Protein AF-A0A3B8WB51-F1 (afdb_monomer_lite)

Structure (mmCIF, N/CA/C/O backbone):
data_AF-A0A3B8WB51-F1
#
_entry.id   AF-A0A3B8WB51-F1
#
loop_
_atom_site.group_PDB
_atom_site.id
_atom_site.type_symbol
_atom_site.label_atom_id
_atom_site.label_alt_id
_atom_site.label_comp_id
_atom_site.label_asym_id
_atom_site.label_entity_id
_atom_site.label_seq_id
_atom_site.pdbx_PDB_ins_code
_atom_site.Cartn_x
_atom_site.Cartn_y
_atom_site.Cartn_z
_atom_site.occupancy
_atom_site.B_iso_or_equiv
_atom_site.auth_seq_id
_atom_site.auth_comp_id
_atom_site.auth_asym_id
_atom_site.auth_atom_id
_atom_site.pdbx_PDB_model_num
ATOM 1 N N . MET A 1 1 ? 10.014 -2.795 -25.476 1.00 82.69 1 MET A N 1
ATOM 2 C CA . MET A 1 1 ? 8.739 -2.464 -24.799 1.00 82.69 1 MET A CA 1
ATOM 3 C C . MET A 1 1 ? 8.692 -3.286 -23.533 1.00 82.69 1 MET A C 1
ATOM 5 O O . MET A 1 1 ? 8.886 -4.492 -23.621 1.00 82.69 1 MET A O 1
ATOM 9 N N . LYS A 1 2 ? 8.395 -2.667 -22.392 1.00 85.06 2 LYS A N 1
ATOM 10 C CA . LYS A 1 2 ? 8.352 -3.346 -21.096 1.00 85.06 2 LYS A CA 1
ATOM 11 C C . LYS A 1 2 ? 6.920 -3.618 -20.668 1.00 85.06 2 LYS A C 1
ATOM 13 O O . LYS A 1 2 ? 6.048 -2.764 -20.809 1.00 85.06 2 LYS A O 1
ATOM 18 N N . THR A 1 3 ? 6.683 -4.811 -20.140 1.00 89.00 3 THR A N 1
ATOM 19 C CA . THR A 1 3 ? 5.386 -5.267 -19.645 1.00 89.00 3 THR A CA 1
ATOM 20 C C . THR A 1 3 ? 5.470 -5.494 -18.147 1.00 89.00 3 THR A C 1
ATOM 22 O O . THR A 1 3 ? 6.305 -6.249 -17.651 1.00 89.00 3 THR A O 1
ATOM 25 N N . ILE A 1 4 ? 4.574 -4.849 -17.416 1.00 88.94 4 ILE A N 1
ATOM 26 C CA . ILE A 1 4 ? 4.595 -4.823 -15.964 1.00 88.94 4 ILE A CA 1
ATOM 27 C C . ILE A 1 4 ? 3.251 -5.319 -15.447 1.00 88.94 4 ILE A C 1
ATOM 29 O O . ILE A 1 4 ? 2.212 -4.738 -15.748 1.00 88.94 4 ILE A O 1
ATOM 33 N N . LYS A 1 5 ? 3.256 -6.395 -14.662 1.00 89.44 5 LYS A N 1
ATOM 34 C CA . LYS A 1 5 ? 2.050 -6.936 -14.026 1.00 89.44 5 LYS A CA 1
ATOM 35 C C . LYS A 1 5 ? 1.949 -6.415 -12.598 1.00 89.44 5 LYS A C 1
ATOM 37 O O . LYS A 1 5 ? 2.827 -6.696 -11.791 1.00 89.44 5 LYS A O 1
ATOM 42 N N . ALA A 1 6 ? 0.869 -5.721 -12.266 1.00 86.50 6 ALA A N 1
ATOM 43 C CA . ALA A 1 6 ? 0.611 -5.212 -10.923 1.00 86.50 6 ALA A CA 1
ATOM 44 C C . ALA A 1 6 ? -0.766 -5.704 -10.454 1.00 86.50 6 ALA A C 1
ATOM 46 O O . ALA A 1 6 ? -1.818 -5.214 -10.862 1.00 86.50 6 ALA A O 1
ATOM 47 N N . GLY A 1 7 ? -0.768 -6.763 -9.641 1.00 81.56 7 GLY A N 1
ATOM 48 C CA . GLY A 1 7 ? -1.996 -7.463 -9.264 1.00 81.56 7 GLY A CA 1
ATOM 49 C C . GLY A 1 7 ? -2.702 -8.083 -10.477 1.00 81.56 7 GLY A C 1
ATOM 50 O O . GLY A 1 7 ? -2.168 -8.993 -11.118 1.00 81.56 7 GLY A O 1
ATOM 51 N N . ARG A 1 8 ? -3.919 -7.607 -10.771 1.00 81.44 8 ARG A N 1
ATOM 52 C CA . ARG A 1 8 ? -4.722 -8.025 -11.939 1.00 81.44 8 ARG A CA 1
ATOM 53 C C . ARG A 1 8 ? -4.478 -7.157 -13.178 1.00 81.44 8 ARG A C 1
ATOM 55 O O . ARG A 1 8 ? -4.942 -7.511 -14.256 1.00 81.44 8 ARG A O 1
ATOM 62 N N . GLU A 1 9 ? -3.763 -6.049 -13.026 1.00 81.94 9 GLU A N 1
ATOM 63 C CA . GLU A 1 9 ? -3.537 -5.071 -14.085 1.00 81.94 9 GLU A CA 1
ATOM 64 C C . GLU A 1 9 ? -2.218 -5.352 -14.814 1.00 81.94 9 GLU A C 1
ATOM 66 O O . GLU A 1 9 ? -1.246 -5.843 -14.229 1.00 81.94 9 GLU A O 1
ATOM 71 N N . ILE A 1 10 ? -2.192 -5.045 -16.112 1.00 85.88 10 ILE A N 1
ATOM 72 C CA . ILE A 1 10 ? -1.005 -5.152 -16.960 1.00 85.88 10 ILE A CA 1
ATOM 73 C C . ILE A 1 10 ? -0.746 -3.782 -17.572 1.00 85.88 10 ILE A C 1
ATOM 75 O O . ILE A 1 10 ? -1.580 -3.245 -18.299 1.00 85.88 10 ILE A O 1
ATOM 79 N N . PHE A 1 11 ? 0.437 -3.252 -17.305 1.00 84.12 11 PHE A N 1
ATOM 80 C CA . PHE A 1 11 ? 0.919 -1.979 -17.807 1.00 84.12 11 PHE A CA 1
ATOM 81 C C . PHE A 1 11 ? 1.978 -2.220 -18.876 1.00 84.12 11 PHE A C 1
ATOM 83 O O . PHE A 1 11 ? 2.777 -3.156 -18.781 1.00 84.12 11 PHE A O 1
ATOM 90 N N . ARG A 1 12 ? 1.990 -1.370 -19.901 1.00 85.12 12 ARG A N 1
ATOM 91 C CA . ARG A 1 12 ? 3.006 -1.385 -20.955 1.00 85.12 12 ARG A CA 1
ATOM 92 C C . ARG A 1 12 ? 3.722 -0.046 -20.951 1.00 85.12 12 ARG A C 1
ATOM 94 O O . ARG A 1 12 ? 3.069 0.982 -21.080 1.00 85.12 12 ARG A O 1
ATOM 101 N N . ILE A 1 13 ? 5.038 -0.088 -20.791 1.00 82.25 13 ILE A N 1
ATOM 102 C CA . ILE A 1 13 ? 5.916 1.082 -20.780 1.00 82.25 13 ILE A CA 1
ATOM 103 C C . ILE A 1 13 ? 6.800 1.020 -22.025 1.00 82.25 13 ILE A C 1
ATOM 105 O O . ILE A 1 13 ? 7.327 -0.040 -22.390 1.00 82.25 13 ILE A O 1
ATOM 109 N N . SER A 1 14 ? 6.934 2.151 -22.710 1.00 77.00 14 SER A N 1
ATOM 110 C CA . SER A 1 14 ? 7.769 2.246 -23.908 1.00 77.00 14 SER A CA 1
ATOM 111 C C . SER A 1 14 ? 9.252 2.154 -23.537 1.00 77.00 14 SER A C 1
ATOM 113 O O . SER A 1 14 ? 9.700 2.813 -22.604 1.00 77.00 14 SER A O 1
ATOM 115 N N . ASP A 1 15 ? 10.034 1.383 -24.302 1.00 68.00 15 ASP A N 1
ATOM 116 C CA . ASP A 1 15 ? 11.509 1.342 -24.189 1.00 68.00 15 ASP A CA 1
ATOM 117 C C . ASP A 1 15 ? 12.136 2.539 -24.912 1.00 68.00 15 ASP A C 1
ATOM 119 O O . ASP A 1 15 ? 12.984 2.404 -25.793 1.00 68.00 15 ASP A O 1
ATOM 123 N N . SER A 1 16 ? 11.660 3.741 -24.599 1.00 65.81 16 SER A N 1
ATOM 124 C CA . SER A 1 16 ? 12.318 4.944 -25.094 1.00 65.81 16 SER A CA 1
ATOM 125 C C . SER A 1 16 ? 13.758 4.978 -24.559 1.00 65.81 16 SER A C 1
ATOM 127 O O . SER A 1 16 ? 13.970 4.595 -23.405 1.00 65.81 16 SER A O 1
ATOM 129 N N . PRO A 1 17 ? 14.748 5.465 -25.334 1.00 57.59 17 PRO A N 1
ATOM 130 C CA . PRO A 1 17 ? 16.112 5.685 -24.837 1.00 57.59 17 PRO A CA 1
ATOM 131 C C . PRO A 1 17 ? 16.145 6.564 -23.575 1.00 57.59 17 PRO A C 1
ATOM 133 O O . PRO A 1 17 ? 17.054 6.442 -22.759 1.00 57.59 17 PRO A O 1
ATOM 136 N N . ASN A 1 18 ? 15.102 7.374 -23.372 1.00 59.59 18 ASN A N 1
ATOM 137 C CA . ASN A 1 18 ? 14.786 8.004 -22.099 1.00 59.59 18 ASN A CA 1
ATOM 138 C C . ASN A 1 18 ? 13.734 7.154 -21.382 1.00 59.59 18 ASN A C 1
ATOM 140 O O . ASN A 1 18 ? 12.539 7.438 -21.485 1.00 59.59 18 ASN A O 1
ATOM 144 N N . PHE A 1 19 ? 14.165 6.093 -20.694 1.00 65.00 19 PHE A N 1
ATOM 145 C CA . PHE A 1 19 ? 13.298 5.323 -19.803 1.00 65.00 19 PHE A CA 1
ATOM 146 C C . PHE A 1 19 ? 12.549 6.306 -18.896 1.00 65.00 19 PHE A C 1
ATOM 148 O O . PHE A 1 19 ? 13.167 7.018 -18.103 1.00 65.00 19 PHE A O 1
ATOM 155 N N . ALA A 1 20 ? 11.230 6.402 -19.061 1.00 71.75 20 ALA A N 1
ATOM 156 C CA . ALA A 1 20 ? 10.434 7.409 -18.381 1.00 71.75 20 ALA A CA 1
ATOM 157 C C . ALA A 1 20 ? 10.251 6.993 -16.918 1.00 71.75 20 ALA A C 1
ATOM 159 O O . ALA A 1 20 ? 9.249 6.389 -16.547 1.00 71.75 20 ALA A O 1
ATOM 160 N N . GLU A 1 21 ? 11.234 7.304 -16.069 1.00 78.06 21 GLU A N 1
ATOM 161 C CA . GLU A 1 21 ? 11.179 7.031 -14.627 1.00 78.06 21 GLU A CA 1
ATOM 162 C C . GLU A 1 21 ? 9.868 7.533 -14.008 1.00 78.06 21 GLU A C 1
ATOM 164 O O . GLU A 1 21 ? 9.272 6.855 -13.176 1.00 78.06 21 GLU A O 1
ATOM 169 N N . ASN A 1 22 ? 9.364 8.668 -14.496 1.00 81.56 22 ASN A N 1
ATOM 170 C CA . ASN A 1 22 ? 8.075 9.228 -14.104 1.00 81.56 22 ASN A CA 1
ATOM 171 C C . ASN A 1 22 ? 6.902 8.266 -14.361 1.00 81.56 22 ASN A C 1
ATOM 173 O O . ASN A 1 22 ? 6.037 8.135 -13.500 1.00 81.56 22 ASN A O 1
ATOM 177 N N . GLU A 1 23 ? 6.873 7.548 -15.490 1.00 84.19 23 GLU A N 1
ATOM 178 C CA . GLU A 1 23 ? 5.826 6.550 -15.772 1.00 84.19 23 GLU A CA 1
ATOM 179 C C . GLU A 1 23 ? 5.886 5.385 -14.779 1.00 84.19 23 GLU A C 1
ATOM 181 O O . GLU A 1 23 ? 4.853 4.906 -14.309 1.00 84.19 23 GLU A O 1
ATOM 186 N N . VAL A 1 24 ? 7.095 4.969 -14.392 1.00 86.94 24 VAL A N 1
ATOM 187 C CA . VAL A 1 24 ? 7.288 3.923 -13.381 1.00 86.94 24 VAL A CA 1
ATOM 188 C C . VAL A 1 24 ? 6.828 4.394 -12.007 1.00 86.94 24 VAL A C 1
ATOM 190 O O . VAL A 1 24 ? 6.117 3.659 -11.323 1.00 86.94 24 VAL A O 1
ATOM 193 N N . PHE A 1 25 ? 7.175 5.615 -11.599 1.00 88.19 25 PHE A N 1
ATOM 194 C CA . PHE A 1 25 ? 6.712 6.168 -10.327 1.00 88.19 25 PHE A CA 1
ATOM 195 C C . PHE A 1 25 ? 5.188 6.334 -10.296 1.00 88.19 25 PHE A C 1
ATOM 197 O O . PHE A 1 25 ? 4.565 5.982 -9.294 1.00 88.19 25 PHE A O 1
ATOM 204 N N . HIS A 1 26 ? 4.569 6.765 -11.400 1.00 87.88 26 HIS A N 1
ATOM 205 C CA . HIS A 1 26 ? 3.111 6.810 -11.525 1.00 87.88 26 HIS A CA 1
ATOM 206 C C . HIS A 1 26 ? 2.471 5.422 -11.429 1.00 87.88 26 HIS A C 1
ATOM 208 O O . HIS A 1 26 ? 1.440 5.269 -10.770 1.00 87.88 26 HIS A O 1
ATOM 214 N N . LEU A 1 27 ? 3.083 4.398 -12.029 1.00 89.38 27 LEU A N 1
ATOM 215 C CA . LEU A 1 27 ? 2.624 3.014 -11.918 1.00 89.38 27 LEU A CA 1
ATOM 216 C C . LEU A 1 27 ? 2.716 2.514 -10.472 1.00 89.38 27 LEU A C 1
ATOM 218 O O . LEU A 1 27 ? 1.740 1.982 -9.945 1.00 89.38 27 LEU A O 1
ATOM 222 N N . ILE A 1 28 ? 3.857 2.719 -9.809 1.00 91.19 28 ILE A N 1
ATOM 223 C CA . ILE A 1 28 ? 4.071 2.337 -8.404 1.00 91.19 28 ILE A CA 1
ATOM 224 C C . ILE A 1 28 ? 3.046 3.041 -7.504 1.00 91.19 28 ILE A C 1
ATOM 226 O O . ILE A 1 28 ? 2.415 2.395 -6.666 1.00 91.19 28 ILE A O 1
ATOM 230 N N . GLN A 1 29 ? 2.826 4.343 -7.704 1.00 91.94 29 GLN A N 1
ATOM 231 C CA . GLN A 1 29 ? 1.825 5.110 -6.962 1.00 91.94 29 GLN A CA 1
ATOM 232 C C . GLN A 1 29 ? 0.409 4.568 -7.197 1.00 91.94 29 GLN A C 1
ATOM 234 O O . GLN A 1 29 ? -0.341 4.365 -6.241 1.00 91.94 29 GLN A O 1
ATOM 239 N N . SER A 1 30 ? 0.053 4.282 -8.451 1.00 91.06 30 SER A N 1
ATOM 240 C CA . SER A 1 30 ? -1.260 3.736 -8.817 1.00 91.06 30 SER A CA 1
ATOM 241 C C . SER A 1 30 ? -1.493 2.365 -8.186 1.00 91.06 30 SER A C 1
ATOM 243 O O . SER A 1 30 ? -2.565 2.105 -7.635 1.00 91.06 30 SER A O 1
ATOM 245 N N . PHE A 1 31 ? -0.469 1.511 -8.182 1.00 91.81 31 PHE A N 1
ATOM 246 C CA . PHE A 1 31 ? -0.535 0.207 -7.536 1.00 91.81 31 PHE A CA 1
ATOM 247 C C . PHE A 1 31 ? -0.677 0.329 -6.014 1.00 91.81 31 PHE A C 1
ATOM 249 O O . PHE A 1 31 ? -1.543 -0.327 -5.433 1.00 91.81 31 PHE A O 1
ATOM 256 N N . ARG A 1 32 ? 0.078 1.233 -5.366 1.00 93.75 32 ARG A N 1
ATOM 257 C CA . ARG A 1 32 ? -0.087 1.548 -3.934 1.00 93.75 32 ARG A CA 1
ATOM 258 C C . ARG A 1 32 ? -1.518 1.980 -3.622 1.00 93.75 32 ARG A C 1
ATOM 260 O O . ARG A 1 32 ? -2.128 1.455 -2.692 1.00 93.75 32 ARG A O 1
ATOM 267 N N . ALA A 1 33 ? -2.069 2.898 -4.413 1.00 93.88 33 ALA A N 1
ATOM 268 C CA . ALA A 1 33 ? -3.436 3.375 -4.239 1.00 93.88 33 ALA A CA 1
ATOM 269 C C . ALA A 1 33 ? -4.471 2.255 -4.434 1.00 93.88 33 ALA A C 1
ATOM 271 O O . ALA A 1 33 ? -5.451 2.175 -3.693 1.00 93.88 33 ALA A O 1
ATOM 272 N N . SER A 1 34 ? -4.252 1.363 -5.403 1.00 93.50 34 SER A N 1
ATOM 273 C CA . SER A 1 34 ? -5.101 0.192 -5.633 1.00 93.50 34 SER A CA 1
ATOM 274 C C . SER A 1 34 ? -5.104 -0.765 -4.435 1.00 93.50 34 SER A C 1
ATOM 276 O O . SER A 1 34 ? -6.175 -1.169 -3.971 1.00 93.50 34 SER A O 1
ATOM 278 N N . LEU A 1 35 ? -3.929 -1.058 -3.867 1.00 93.31 35 LEU A N 1
ATOM 279 C CA . LEU A 1 35 ? -3.799 -1.903 -2.676 1.00 93.31 35 LEU A CA 1
ATOM 280 C C . LEU A 1 35 ? -4.485 -1.288 -1.455 1.00 93.31 35 LEU A C 1
ATOM 282 O O . LEU A 1 35 ? -5.238 -1.979 -0.775 1.00 93.31 35 LEU A O 1
ATOM 286 N N . VAL A 1 36 ? -4.281 0.009 -1.208 1.00 95.31 36 VAL A N 1
ATOM 287 C C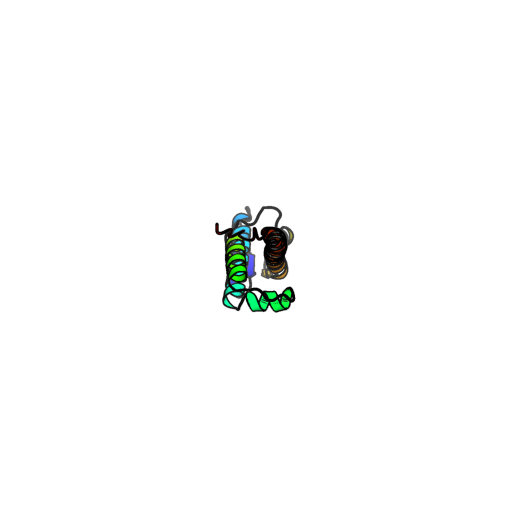A . VAL A 1 36 ? -4.936 0.715 -0.098 1.00 95.31 36 VAL A CA 1
ATOM 288 C C . VAL A 1 36 ? -6.458 0.676 -0.237 1.00 95.31 36 VAL A C 1
ATOM 290 O O . VAL A 1 36 ? -7.148 0.323 0.716 1.00 95.31 36 VAL A O 1
ATOM 293 N N . ARG A 1 37 ? -6.998 0.991 -1.421 1.00 94.44 37 ARG A N 1
ATOM 294 C CA . ARG A 1 37 ? -8.451 0.945 -1.658 1.00 94.44 37 ARG A CA 1
ATOM 295 C C . ARG A 1 37 ? -9.015 -0.457 -1.460 1.00 94.44 37 ARG A C 1
ATOM 297 O O . ARG A 1 37 ? -10.055 -0.605 -0.827 1.00 94.44 37 ARG A O 1
ATOM 304 N N . SER A 1 38 ? -8.314 -1.469 -1.967 1.00 93.62 38 SER A N 1
ATOM 305 C CA . SER A 1 38 ? -8.711 -2.871 -1.806 1.00 93.62 38 SER A CA 1
ATOM 306 C C . SER A 1 38 ? -8.719 -3.284 -0.336 1.00 93.62 38 SER A C 1
ATOM 308 O O . SER A 1 38 ? -9.641 -3.962 0.100 1.00 93.62 38 SER A O 1
ATOM 310 N N . LEU A 1 39 ? -7.723 -2.842 0.434 1.00 94.88 39 LEU A N 1
ATOM 311 C CA . LEU A 1 39 ? -7.620 -3.125 1.860 1.00 94.88 39 LEU A CA 1
ATOM 312 C C . LEU A 1 39 ? -8.773 -2.507 2.658 1.00 94.88 39 LEU A C 1
ATOM 314 O O . LEU A 1 39 ? -9.387 -3.190 3.470 1.00 94.88 39 LEU A O 1
ATOM 318 N N . ILE A 1 40 ? -9.079 -1.233 2.405 1.00 95.19 40 ILE A N 1
ATOM 319 C CA . ILE A 1 40 ? -10.178 -0.530 3.078 1.00 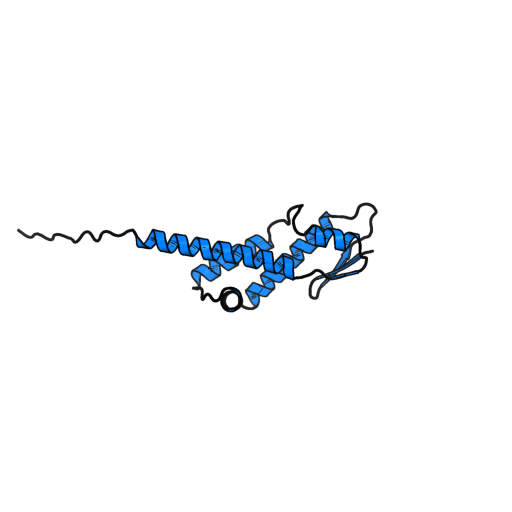95.19 40 ILE A CA 1
ATOM 320 C C . ILE A 1 40 ? -11.518 -1.186 2.725 1.00 95.19 40 ILE A C 1
ATOM 322 O O . ILE A 1 40 ? -12.295 -1.507 3.619 1.00 95.19 40 ILE A O 1
ATOM 326 N N . ALA A 1 41 ? -11.763 -1.462 1.440 1.00 94.69 41 ALA A N 1
ATOM 327 C CA . ALA A 1 41 ? -13.004 -2.088 0.985 1.00 94.69 41 ALA A CA 1
ATOM 328 C C . ALA A 1 41 ? -13.197 -3.521 1.515 1.00 94.69 41 ALA A C 1
ATOM 330 O O . ALA A 1 41 ? -14.331 -3.951 1.705 1.00 94.69 41 ALA A O 1
ATOM 331 N N . ALA A 1 42 ? -12.107 -4.259 1.747 1.00 94.06 42 ALA A N 1
ATOM 332 C CA . ALA A 1 42 ? -12.146 -5.619 2.283 1.00 94.06 42 ALA A CA 1
ATOM 333 C C . ALA A 1 42 ? -12.321 -5.684 3.813 1.00 94.06 42 ALA A C 1
ATOM 335 O O . ALA A 1 42 ? -12.539 -6.774 4.337 1.00 94.06 42 ALA A O 1
ATOM 336 N N . GLY A 1 43 ? -12.226 -4.553 4.519 1.00 94.00 43 GLY A N 1
ATOM 337 C CA . GLY A 1 43 ? -12.276 -4.485 5.981 1.00 94.00 43 GLY A CA 1
ATOM 338 C C . GLY A 1 43 ? -10.897 -4.238 6.591 1.00 94.00 43 GLY A C 1
ATOM 339 O O . GLY A 1 43 ? -10.146 -5.169 6.903 1.00 94.00 43 GLY A O 1
ATOM 340 N N . LEU A 1 44 ? -10.561 -2.959 6.785 1.00 95.31 44 LEU A N 1
ATOM 341 C CA . LEU A 1 44 ? -9.301 -2.549 7.413 1.00 95.31 44 LEU A CA 1
ATOM 342 C C . LEU A 1 44 ? -9.222 -2.972 8.891 1.00 95.31 44 LEU A C 1
ATOM 344 O O . LEU A 1 44 ? -8.144 -3.294 9.387 1.00 95.31 44 LEU A O 1
ATOM 348 N N . ASP A 1 45 ? -10.351 -3.000 9.588 1.00 94.44 45 ASP A N 1
ATOM 349 C CA . ASP A 1 45 ? -10.472 -3.463 10.970 1.00 94.44 45 ASP A CA 1
ATOM 350 C C . ASP A 1 45 ? -10.014 -4.917 11.139 1.00 94.44 45 ASP A C 1
ATOM 352 O O . ASP A 1 45 ? -9.180 -5.210 11.998 1.00 94.44 45 ASP A O 1
ATOM 356 N N . THR A 1 46 ? -10.480 -5.803 10.258 1.00 95.38 46 THR A N 1
ATOM 357 C CA . THR A 1 46 ? -10.120 -7.223 10.246 1.00 95.38 46 THR A CA 1
ATOM 358 C C . THR A 1 46 ? -8.639 -7.396 9.930 1.00 95.38 46 THR A C 1
ATOM 360 O O . THR A 1 46 ? -7.942 -8.173 10.585 1.00 95.38 46 THR A O 1
ATOM 363 N N . TYR A 1 47 ? -8.123 -6.634 8.960 1.00 95.50 47 TYR A N 1
ATOM 364 C CA . TYR A 1 47 ? -6.692 -6.631 8.672 1.00 95.50 47 TYR A CA 1
ATOM 365 C C . TYR A 1 47 ? -5.869 -6.236 9.900 1.00 95.50 47 TYR A C 1
ATOM 367 O O . TYR A 1 47 ? -4.872 -6.888 10.209 1.00 95.50 47 TYR A O 1
ATOM 375 N N . ILE A 1 48 ? -6.291 -5.196 10.622 1.00 94.31 48 ILE A N 1
ATOM 376 C CA . ILE A 1 48 ? -5.578 -4.714 11.805 1.00 94.31 48 ILE A CA 1
ATOM 377 C C . ILE A 1 48 ? -5.631 -5.736 12.944 1.00 94.31 48 ILE A C 1
ATOM 379 O O . ILE A 1 48 ? -4.597 -6.000 13.564 1.00 94.31 48 ILE A O 1
ATOM 383 N N . GLU A 1 49 ? -6.782 -6.365 13.183 1.00 94.25 49 GLU A N 1
ATOM 384 C CA . GLU A 1 49 ? -6.910 -7.423 14.190 1.00 94.25 49 GLU A CA 1
ATOM 385 C C . GLU A 1 49 ? -5.983 -8.603 13.872 1.00 94.25 49 GLU A C 1
ATOM 387 O O . GLU A 1 49 ? -5.265 -9.076 14.752 1.00 94.25 49 GLU A O 1
ATOM 392 N N . LEU A 1 50 ? -5.906 -9.036 12.613 1.00 94.56 50 LEU A N 1
ATOM 393 C CA . LEU A 1 50 ? -5.034 -10.144 12.215 1.00 94.56 50 LEU A CA 1
ATOM 394 C C . LEU A 1 50 ? -3.546 -9.770 12.248 1.00 94.56 50 LEU A C 1
ATOM 396 O O . LEU A 1 50 ? -2.716 -10.550 12.723 1.00 94.56 50 LEU A O 1
ATOM 400 N N . ARG A 1 51 ? -3.193 -8.586 11.738 1.00 94.19 51 ARG A N 1
ATOM 401 C CA . ARG A 1 51 ? -1.797 -8.171 11.546 1.00 94.19 51 ARG A CA 1
ATOM 402 C C . ARG A 1 51 ? -1.148 -7.657 12.826 1.00 94.19 51 ARG A C 1
ATOM 404 O O . ARG A 1 51 ? 0.021 -7.951 13.068 1.00 94.19 51 ARG A O 1
ATOM 411 N N . PHE A 1 52 ? -1.897 -6.917 13.641 1.00 93.00 52 PHE A N 1
ATOM 412 C CA . PHE A 1 52 ? -1.401 -6.260 14.854 1.00 93.00 52 PHE A CA 1
ATOM 413 C C . PHE A 1 52 ? -1.977 -6.850 16.145 1.00 93.00 52 PHE A C 1
ATOM 415 O O . PHE A 1 52 ? -1.552 -6.445 17.223 1.00 93.00 52 PHE A O 1
ATOM 422 N N . ARG A 1 53 ? -2.903 -7.821 16.066 1.00 92.19 53 ARG A N 1
ATOM 423 C CA . ARG A 1 53 ? -3.572 -8.429 17.236 1.00 92.19 53 ARG A CA 1
ATOM 424 C C . ARG A 1 53 ? -4.278 -7.399 18.116 1.00 92.19 53 ARG A C 1
ATOM 426 O O . ARG A 1 53 ? -4.342 -7.552 19.335 1.00 92.19 53 ARG A O 1
ATOM 433 N N . GLN A 1 54 ? -4.804 -6.347 17.494 1.00 88.50 54 GLN A N 1
ATOM 434 C CA . GLN A 1 54 ? -5.432 -5.228 18.183 1.00 88.50 54 GLN A CA 1
ATOM 435 C C . GLN A 1 54 ? -6.824 -4.969 17.622 1.00 88.50 54 GLN A C 1
ATOM 437 O O . GLN A 1 54 ? -7.005 -4.830 16.416 1.00 88.50 54 GLN A O 1
ATOM 442 N N . ARG A 1 55 ? -7.806 -4.856 18.518 1.00 89.50 55 ARG A N 1
ATOM 443 C CA . ARG A 1 55 ? -9.140 -4.367 18.169 1.00 89.50 55 ARG A CA 1
ATOM 444 C C . ARG A 1 55 ? -9.166 -2.855 18.259 1.00 89.50 55 ARG A C 1
ATOM 446 O O . ARG A 1 55 ? -8.662 -2.275 19.222 1.00 89.50 55 ARG A O 1
ATOM 453 N N . ILE A 1 56 ? -9.780 -2.230 17.268 1.00 89.81 56 ILE A N 1
ATOM 454 C CA . ILE A 1 56 ? -9.855 -0.778 17.155 1.00 89.81 56 ILE A CA 1
ATOM 455 C C . ILE A 1 56 ? -11.309 -0.321 17.160 1.00 89.81 56 ILE A C 1
ATOM 457 O O . ILE A 1 56 ? -12.186 -0.955 16.584 1.00 89.81 56 ILE A O 1
ATOM 461 N N . GLY A 1 57 ? -11.567 0.788 17.849 1.00 89.94 57 GLY A N 1
ATOM 462 C CA . GLY A 1 57 ? -12.880 1.423 17.834 1.00 89.94 57 GLY A CA 1
ATOM 463 C C . GLY A 1 57 ? -13.135 2.178 16.522 1.00 89.94 57 GLY A C 1
ATOM 464 O O . GLY A 1 57 ? -12.182 2.557 15.836 1.00 89.94 57 GLY A O 1
ATOM 465 N N . PRO A 1 58 ? -14.403 2.499 16.210 1.00 91.50 58 PRO A N 1
ATOM 466 C CA . PRO A 1 58 ? -14.795 3.103 14.932 1.00 91.50 58 PRO A CA 1
ATOM 467 C C . PRO A 1 58 ? -14.139 4.466 14.672 1.00 91.50 58 PRO A C 1
ATOM 469 O O . PRO A 1 58 ? -13.816 4.795 13.535 1.00 91.50 58 PRO A O 1
ATOM 472 N N . LYS A 1 59 ? -13.884 5.256 15.725 1.00 91.12 59 LYS A N 1
ATOM 473 C CA . LYS A 1 59 ? -13.204 6.553 15.593 1.00 91.12 59 LYS A CA 1
ATOM 474 C C . LYS A 1 59 ? -11.752 6.394 15.127 1.00 91.12 59 LYS A C 1
ATOM 476 O O . LYS A 1 59 ? -11.339 7.069 14.193 1.00 91.12 59 LYS A O 1
ATOM 481 N N . LEU A 1 60 ? -11.005 5.487 15.762 1.00 90.75 60 LEU A N 1
ATOM 482 C CA . LEU A 1 60 ? -9.613 5.215 15.401 1.00 90.75 60 LEU A CA 1
ATOM 483 C C . LEU A 1 60 ? -9.524 4.571 14.015 1.00 90.75 60 LEU A C 1
ATOM 485 O O . LEU A 1 60 ? -8.653 4.936 13.235 1.00 90.75 60 LEU A O 1
ATOM 489 N N . LEU A 1 61 ? -10.452 3.668 13.691 1.00 94.12 61 LEU A N 1
ATOM 490 C CA . LEU A 1 61 ? -10.560 3.087 12.356 1.00 94.12 61 LEU A CA 1
ATOM 491 C C . LEU A 1 61 ? -10.698 4.175 11.282 1.00 94.12 61 LEU A C 1
ATOM 493 O O . LEU A 1 61 ? -9.891 4.208 10.359 1.00 94.12 61 LEU A O 1
ATOM 497 N N . ALA A 1 62 ? -11.625 5.123 11.451 1.00 93.75 62 ALA A N 1
ATOM 498 C CA . ALA A 1 62 ? -11.815 6.218 10.498 1.00 93.75 62 ALA A CA 1
ATOM 499 C C . ALA A 1 62 ? -10.569 7.117 10.355 1.00 93.75 62 ALA A C 1
ATOM 501 O O . ALA A 1 62 ? -10.264 7.600 9.263 1.00 93.75 62 ALA A O 1
ATOM 502 N N . ASP A 1 63 ? -9.829 7.351 11.443 1.00 93.88 63 ASP A N 1
ATOM 503 C CA . ASP A 1 63 ? -8.586 8.126 11.394 1.00 93.88 63 ASP A CA 1
ATOM 504 C C . ASP A 1 63 ? -7.470 7.363 10.647 1.00 93.88 63 ASP A C 1
ATOM 506 O O . ASP A 1 63 ? -6.737 7.955 9.848 1.00 93.88 63 ASP A O 1
ATOM 510 N N . LEU A 1 64 ? -7.378 6.041 10.832 1.00 94.94 64 LEU A N 1
ATOM 511 C CA . LEU A 1 64 ? -6.441 5.175 10.107 1.00 94.94 64 LEU A CA 1
ATOM 512 C C . LEU A 1 64 ? -6.794 5.055 8.618 1.00 94.94 64 LEU A C 1
ATOM 514 O O . LEU A 1 64 ? -5.897 5.111 7.777 1.00 94.94 64 LEU A O 1
ATOM 518 N N . GLU A 1 65 ? -8.078 4.974 8.267 1.00 96.12 65 GLU A N 1
ATOM 519 C CA . GLU A 1 65 ? -8.543 4.997 6.874 1.00 96.12 65 GLU A CA 1
ATOM 520 C C . GLU A 1 65 ? -8.162 6.301 6.171 1.00 96.12 65 GLU A C 1
ATOM 522 O O . GLU A 1 65 ? -7.643 6.276 5.051 1.00 96.12 65 GLU A O 1
ATOM 527 N N . ARG A 1 66 ? -8.347 7.452 6.835 1.00 95.06 66 ARG A N 1
ATOM 528 C CA . ARG A 1 66 ? -7.900 8.750 6.302 1.00 95.06 66 ARG A CA 1
ATOM 529 C C . ARG A 1 66 ? -6.384 8.793 6.132 1.00 95.06 66 ARG A C 1
ATOM 531 O O . ARG A 1 66 ? -5.902 9.266 5.105 1.00 95.06 66 ARG A O 1
ATOM 538 N N . SER A 1 67 ? -5.638 8.265 7.101 1.00 94.88 67 SER A N 1
ATOM 539 C CA . SER A 1 67 ? -4.174 8.180 7.049 1.00 94.88 67 SER A CA 1
ATOM 540 C C . SER A 1 67 ? -3.684 7.342 5.858 1.00 94.88 67 SER A C 1
ATOM 542 O O . SER A 1 67 ? -2.832 7.787 5.084 1.00 94.88 67 SER A O 1
ATOM 544 N N . LEU A 1 68 ? -4.276 6.163 5.641 1.00 96.31 68 LEU A N 1
ATOM 545 C CA . LEU A 1 68 ? -3.973 5.314 4.486 1.00 96.31 68 LEU A CA 1
ATOM 546 C C . LEU A 1 68 ? -4.406 5.951 3.164 1.00 96.31 68 LEU A C 1
ATOM 548 O O . LEU A 1 68 ? -3.672 5.886 2.180 1.00 96.31 68 LEU A O 1
ATOM 552 N N . THR A 1 69 ? -5.555 6.622 3.137 1.00 95.06 69 THR A N 1
ATOM 553 C CA . THR A 1 69 ? -5.999 7.385 1.963 1.00 95.06 69 THR A 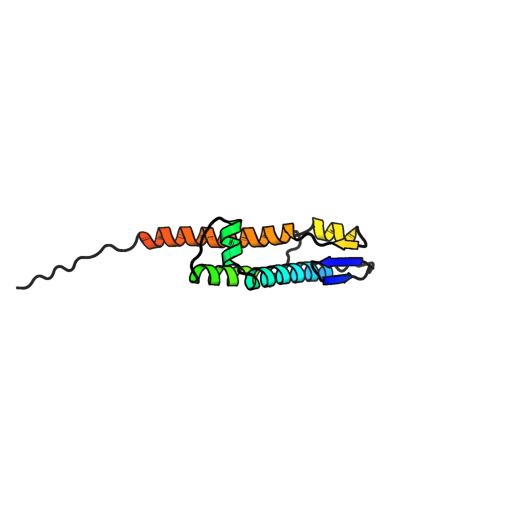CA 1
ATOM 554 C C . THR A 1 69 ? -5.013 8.507 1.632 1.00 95.06 69 THR A C 1
ATOM 556 O O . THR A 1 69 ? -4.720 8.743 0.462 1.00 95.06 69 THR A O 1
ATOM 559 N N . GLY A 1 70 ? -4.426 9.159 2.639 1.00 94.81 70 GLY A N 1
ATOM 560 C CA . GLY A 1 70 ? -3.327 10.107 2.449 1.00 94.81 70 GLY A CA 1
ATOM 561 C C . GLY A 1 70 ? -2.094 9.456 1.813 1.00 94.81 70 GLY A C 1
ATOM 562 O O . GLY A 1 70 ? -1.545 9.991 0.854 1.00 94.81 70 GLY A O 1
ATOM 563 N N . LEU A 1 71 ? -1.703 8.265 2.282 1.00 94.00 71 LEU A N 1
ATOM 564 C CA . LEU A 1 71 ? -0.604 7.481 1.699 1.00 94.00 71 LEU A CA 1
ATOM 565 C C . LEU A 1 71 ? -0.879 7.058 0.241 1.00 94.00 71 LEU A C 1
ATOM 567 O O . LEU A 1 71 ? 0.037 7.017 -0.580 1.00 94.00 71 LEU A O 1
ATOM 571 N N . ALA A 1 72 ? -2.130 6.752 -0.107 1.00 93.75 72 ALA A N 1
ATOM 572 C CA . ALA A 1 72 ? -2.510 6.403 -1.476 1.00 93.75 72 ALA A CA 1
ATOM 573 C C . ALA A 1 72 ? -2.280 7.563 -2.461 1.00 93.75 72 ALA A C 1
ATOM 575 O O . ALA A 1 72 ? -1.871 7.331 -3.598 1.00 93.75 72 ALA A O 1
ATOM 576 N N . HIS A 1 73 ? -2.506 8.803 -2.021 1.00 91.88 73 HIS A N 1
ATOM 577 C CA . HIS A 1 73 ? -2.373 9.996 -2.860 1.00 91.88 73 HIS A CA 1
ATOM 578 C C . HIS A 1 73 ? -1.011 10.683 -2.746 1.00 91.88 73 HIS A C 1
ATOM 580 O O . HIS A 1 73 ? -0.694 11.531 -3.579 1.00 91.88 73 HIS A O 1
ATOM 586 N N . SER A 1 74 ? -0.193 10.334 -1.751 1.00 92.00 74 SER A N 1
ATOM 587 C CA . SER A 1 74 ? 1.138 10.917 -1.622 1.00 92.00 74 SER A CA 1
ATOM 588 C C . SER A 1 74 ? 2.021 10.522 -2.812 1.00 92.00 74 SER A C 1
ATOM 590 O O . SER A 1 74 ? 1.868 9.416 -3.344 1.00 92.00 74 SER A O 1
ATOM 592 N N . PRO A 1 75 ? 2.965 11.380 -3.233 1.00 88.62 75 PRO A N 1
ATOM 593 C CA . PRO A 1 75 ? 3.961 10.997 -4.226 1.00 88.62 75 PRO A CA 1
ATOM 594 C C . PRO A 1 75 ? 4.825 9.837 -3.708 1.00 88.62 75 PRO A C 1
ATOM 596 O O . PRO A 1 75 ? 4.931 9.599 -2.501 1.00 88.62 75 PRO A O 1
ATOM 599 N N . VAL A 1 76 ? 5.411 9.072 -4.625 1.00 88.56 76 VAL A N 1
ATOM 600 C CA . VAL A 1 76 ? 6.481 8.116 -4.306 1.00 88.56 76 VAL A CA 1
ATOM 601 C C . VAL A 1 76 ? 7.794 8.882 -4.398 1.00 88.56 76 VAL A C 1
ATOM 603 O O . VAL A 1 76 ? 8.057 9.519 -5.417 1.00 88.56 76 VAL A O 1
ATOM 606 N N . LEU A 1 77 ? 8.587 8.881 -3.327 1.00 84.56 77 LEU A N 1
ATOM 607 C CA . LEU A 1 77 ? 9.827 9.654 -3.296 1.00 84.56 77 LEU A CA 1
ATOM 608 C C . LEU A 1 77 ? 10.940 8.953 -4.093 1.00 84.56 77 LEU A C 1
ATOM 610 O O . LEU A 1 77 ? 11.053 7.726 -4.020 1.00 84.56 77 LEU A O 1
ATOM 614 N N . PRO A 1 78 ? 11.810 9.706 -4.792 1.00 71.56 78 PRO A N 1
ATOM 615 C CA . PRO A 1 78 ? 13.030 9.157 -5.376 1.00 71.56 78 PRO A CA 1
ATOM 616 C C . PRO A 1 78 ? 13.901 8.558 -4.263 1.00 71.56 78 PRO A C 1
ATOM 618 O O . PRO A 1 78 ? 14.369 9.273 -3.381 1.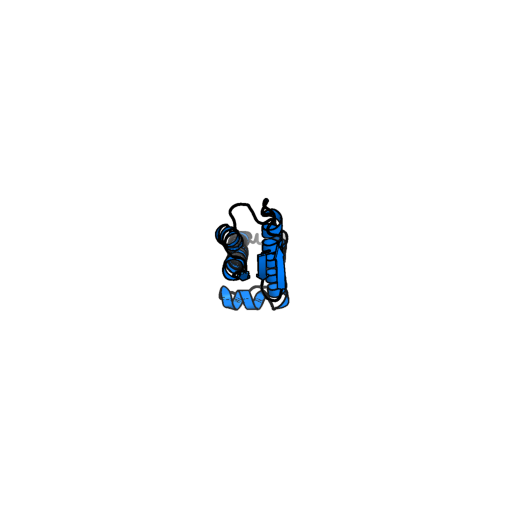00 71.56 78 PRO A O 1
ATOM 621 N N . GLY A 1 79 ? 14.064 7.236 -4.263 1.00 81.94 79 GLY A N 1
ATOM 622 C CA . GLY A 1 79 ? 14.727 6.489 -3.184 1.00 81.94 79 GLY A CA 1
ATOM 623 C C . GLY A 1 79 ? 13.826 5.434 -2.542 1.00 81.94 79 GLY A C 1
ATOM 624 O O . GLY A 1 79 ? 14.312 4.411 -2.063 1.00 81.94 79 GLY A O 1
ATOM 625 N N . GLU A 1 80 ? 12.508 5.611 -2.614 1.00 82.50 80 GLU A N 1
ATOM 626 C CA . GLU A 1 80 ? 11.566 4.538 -2.317 1.00 82.50 80 GLU A CA 1
ATOM 627 C C . GLU A 1 80 ? 11.471 3.595 -3.522 1.00 82.50 80 GLU A C 1
ATOM 629 O O . GLU A 1 80 ? 11.435 4.031 -4.672 1.00 82.50 80 GLU A O 1
ATOM 634 N N . PHE A 1 81 ? 11.419 2.285 -3.266 1.00 87.75 81 PHE A N 1
ATOM 635 C CA . PHE A 1 81 ? 11.266 1.259 -4.306 1.00 87.75 81 PHE A CA 1
ATOM 636 C C . PHE A 1 81 ? 12.387 1.234 -5.368 1.00 87.75 81 PHE A C 1
ATOM 638 O O . PHE A 1 81 ? 12.159 0.759 -6.479 1.00 87.75 81 PHE A O 1
ATOM 645 N N . VAL A 1 82 ? 13.608 1.675 -5.037 1.00 88.19 82 VAL A N 1
ATOM 646 C CA . VAL A 1 82 ? 14.770 1.653 -5.957 1.00 88.19 82 VAL A CA 1
ATOM 647 C C . VAL A 1 82 ? 14.983 0.271 -6.573 1.00 88.19 82 VAL A C 1
ATOM 649 O O . VAL A 1 82 ? 15.176 0.162 -7.781 1.00 88.19 82 VAL A O 1
ATOM 652 N N . ASP A 1 83 ? 14.863 -0.792 -5.778 1.00 88.44 83 ASP A N 1
ATOM 653 C CA . ASP A 1 83 ? 15.004 -2.167 -6.268 1.00 88.44 83 ASP A CA 1
ATOM 654 C C . ASP A 1 83 ? 13.930 -2.536 -7.300 1.00 88.44 83 ASP A C 1
ATOM 656 O O . ASP A 1 83 ? 14.224 -3.201 -8.293 1.00 88.44 83 ASP A O 1
ATOM 660 N N . VAL A 1 84 ? 12.694 -2.063 -7.106 1.00 88.81 84 VAL A N 1
ATOM 661 C CA . VAL A 1 84 ? 11.584 -2.270 -8.050 1.00 88.81 84 VAL A CA 1
ATOM 662 C C . VAL A 1 84 ? 11.850 -1.504 -9.342 1.00 88.81 84 VAL A C 1
ATOM 664 O O . VAL A 1 84 ? 11.725 -2.072 -10.424 1.00 88.81 84 VAL A O 1
ATOM 667 N N . VAL A 1 85 ? 12.270 -0.240 -9.245 1.00 88.31 85 VAL A N 1
ATOM 668 C CA . VAL A 1 85 ? 12.607 0.587 -10.413 1.00 88.31 85 VAL A CA 1
ATOM 669 C C . VAL A 1 85 ? 13.759 -0.041 -11.204 1.00 88.31 85 VAL A C 1
ATOM 671 O O . VAL A 1 85 ? 13.660 -0.192 -12.422 1.00 88.31 85 VAL A O 1
ATOM 674 N N . ASN A 1 86 ? 14.820 -0.478 -10.524 1.00 88.62 86 ASN A N 1
ATOM 675 C CA . ASN A 1 86 ? 15.968 -1.139 -11.144 1.00 88.62 86 ASN A CA 1
ATOM 676 C C . ASN A 1 86 ? 15.589 -2.473 -11.795 1.00 88.62 86 ASN A C 1
ATOM 678 O O . ASN A 1 86 ? 16.061 -2.783 -12.890 1.00 88.62 86 ASN A O 1
ATOM 682 N N . ALA A 1 87 ? 14.710 -3.254 -11.164 1.00 88.94 87 ALA A N 1
ATOM 683 C CA . ALA A 1 87 ? 14.219 -4.493 -11.747 1.00 88.94 87 ALA A CA 1
ATOM 684 C C . ALA A 1 87 ? 13.383 -4.233 -13.011 1.00 88.94 87 ALA A C 1
ATOM 686 O O . ALA A 1 87 ? 13.604 -4.889 -14.027 1.00 88.94 87 ALA A O 1
ATOM 687 N N . ILE A 1 88 ? 12.498 -3.232 -12.998 1.00 88.25 88 ILE A N 1
ATOM 688 C CA . ILE A 1 88 ? 11.724 -2.835 -14.184 1.00 88.25 88 ILE A CA 1
ATOM 689 C C . ILE A 1 88 ? 12.656 -2.385 -15.318 1.00 88.25 88 ILE A C 1
ATOM 691 O O . ILE A 1 88 ? 12.437 -2.754 -16.468 1.00 88.25 88 ILE A O 1
ATOM 695 N N . ARG A 1 89 ? 13.734 -1.646 -15.022 1.00 85.50 89 ARG A N 1
ATOM 696 C CA . ARG A 1 89 ? 14.742 -1.285 -16.038 1.00 85.50 89 ARG A CA 1
ATOM 697 C C . ARG A 1 89 ? 15.389 -2.516 -16.664 1.00 85.50 89 ARG A C 1
ATOM 699 O O . ARG A 1 89 ? 15.556 -2.572 -17.880 1.00 85.50 89 ARG A O 1
ATOM 706 N N . LYS A 1 90 ? 15.741 -3.502 -15.840 1.00 87.75 90 LYS A N 1
ATOM 707 C CA . LYS A 1 90 ? 16.500 -4.680 -16.267 1.00 87.75 90 LYS A CA 1
ATOM 708 C C . LYS A 1 90 ? 15.668 -5.699 -17.045 1.00 87.75 90 LYS A C 1
ATOM 710 O O . LYS A 1 90 ? 16.203 -6.335 -17.945 1.00 87.75 90 LYS A O 1
ATOM 715 N N . PHE A 1 91 ? 14.397 -5.879 -16.696 1.00 88.94 91 PHE A N 1
ATOM 716 C CA . PHE A 1 91 ? 13.567 -6.952 -17.245 1.00 88.94 91 PHE A CA 1
ATOM 717 C C . PHE A 1 91 ? 12.493 -6.420 -18.198 1.00 88.94 91 PHE A C 1
ATOM 719 O O . PHE A 1 91 ? 11.925 -5.351 -17.981 1.00 88.94 91 PHE A O 1
ATOM 726 N N . ASP A 1 92 ? 12.195 -7.180 -19.250 1.00 87.38 92 ASP A N 1
ATOM 727 C CA . ASP A 1 92 ? 11.115 -6.848 -20.194 1.00 87.38 92 ASP A CA 1
ATOM 728 C C . ASP A 1 92 ? 9.743 -7.262 -19.668 1.00 87.38 92 ASP A C 1
ATOM 730 O O . ASP A 1 92 ? 8.726 -6.676 -20.032 1.00 87.38 92 ASP A O 1
ATOM 734 N N . PHE A 1 93 ? 9.725 -8.245 -18.769 1.00 90.12 93 PHE A N 1
ATOM 735 C CA . PHE A 1 93 ? 8.549 -8.692 -18.043 1.00 90.12 93 PHE A CA 1
ATOM 736 C C . PHE A 1 93 ? 8.846 -8.652 -16.551 1.00 90.12 93 PHE A C 1
ATOM 738 O O . PHE A 1 93 ? 9.763 -9.324 -16.078 1.00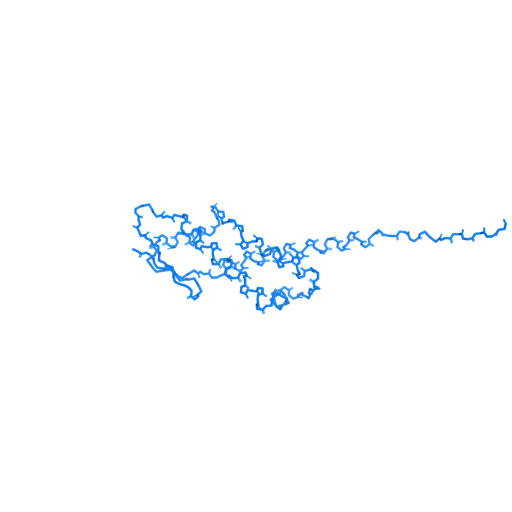 90.12 93 PHE A O 1
ATOM 745 N N . TYR A 1 94 ? 8.065 -7.878 -15.804 1.00 90.56 94 TYR A N 1
ATOM 746 C CA . TYR A 1 94 ? 8.234 -7.762 -14.360 1.00 90.56 94 TYR A CA 1
ATOM 747 C C . TYR A 1 94 ? 6.887 -7.799 -13.640 1.00 90.56 94 TYR A C 1
ATOM 749 O O . TYR A 1 94 ? 5.953 -7.083 -13.998 1.00 90.56 94 TYR A O 1
ATOM 757 N N . ALA A 1 95 ? 6.777 -8.639 -12.613 1.00 90.88 95 ALA A N 1
ATOM 758 C CA . ALA A 1 95 ? 5.625 -8.649 -11.722 1.00 90.88 95 ALA A CA 1
ATOM 759 C C . ALA A 1 95 ? 5.942 -7.792 -10.494 1.00 90.88 95 ALA A C 1
ATOM 761 O O . ALA A 1 95 ? 6.893 -8.091 -9.772 1.00 90.88 95 ALA A O 1
ATOM 762 N N . LEU A 1 96 ? 5.153 -6.740 -10.252 1.00 90.94 96 LEU A N 1
ATOM 763 C CA . LEU A 1 96 ? 5.322 -5.899 -9.072 1.00 90.94 96 LEU A CA 1
ATOM 764 C C . LEU A 1 96 ? 5.092 -6.733 -7.808 1.00 90.94 96 LEU A C 1
ATOM 766 O O . LEU A 1 96 ? 4.001 -7.289 -7.637 1.00 90.94 96 LEU A O 1
ATOM 770 N N . PRO A 1 97 ? 6.077 -6.794 -6.898 1.00 90.62 97 PRO A N 1
ATOM 771 C CA . PRO A 1 97 ? 5.887 -7.448 -5.618 1.00 90.62 97 PRO A CA 1
ATOM 772 C C . PRO A 1 97 ? 4.954 -6.597 -4.757 1.00 90.62 97 PRO A C 1
ATOM 774 O O . PRO A 1 97 ? 5.129 -5.388 -4.664 1.00 90.62 97 PRO A O 1
ATOM 777 N N . SER A 1 98 ? 3.981 -7.211 -4.087 1.00 89.62 98 SER A N 1
ATOM 778 C CA . SER A 1 98 ? 3.084 -6.501 -3.164 1.00 89.62 98 SER A CA 1
ATOM 779 C C . SER A 1 98 ? 3.721 -6.229 -1.797 1.00 89.62 98 SER A C 1
ATOM 781 O O . SER A 1 98 ? 3.341 -5.281 -1.117 1.00 89.62 98 SER A O 1
ATOM 783 N N . GLU A 1 99 ? 4.708 -7.033 -1.399 1.00 91.69 99 GLU A N 1
ATOM 784 C CA . GLU A 1 99 ? 5.324 -6.997 -0.065 1.00 91.69 99 GLU A CA 1
ATOM 785 C C . GLU A 1 99 ? 5.868 -5.611 0.346 1.00 91.69 99 GLU A C 1
ATOM 787 O O . GLU A 1 99 ? 5.548 -5.150 1.444 1.00 91.69 99 GLU A O 1
ATOM 792 N N . PRO A 1 100 ? 6.619 -4.872 -0.500 1.00 91.88 100 PRO A N 1
ATOM 793 C CA . PRO A 1 100 ? 7.132 -3.555 -0.112 1.00 91.88 100 PRO A CA 1
ATOM 794 C C . PRO A 1 100 ? 6.015 -2.524 0.115 1.00 91.88 100 PRO A C 1
ATOM 796 O O . PRO A 1 100 ? 6.155 -1.621 0.939 1.00 91.88 100 PRO A O 1
ATOM 799 N N . PHE A 1 101 ? 4.883 -2.681 -0.576 1.00 93.38 101 PHE A N 1
ATOM 800 C CA . PHE A 1 101 ? 3.715 -1.816 -0.423 1.00 93.38 101 PHE A CA 1
ATOM 801 C C . PHE A 1 101 ? 2.977 -2.112 0.881 1.00 93.38 101 PHE A C 1
ATOM 803 O O . PHE A 1 101 ? 2.679 -1.185 1.632 1.00 93.38 101 PHE A O 1
ATOM 810 N N . TYR A 1 102 ? 2.750 -3.391 1.199 1.00 94.19 102 TYR A N 1
ATOM 811 C CA . TYR A 1 102 ? 2.170 -3.782 2.487 1.00 94.19 102 TYR A CA 1
ATOM 812 C C . TYR A 1 102 ? 3.046 -3.355 3.663 1.00 94.19 102 TYR A C 1
ATOM 814 O O . TYR A 1 102 ? 2.520 -2.908 4.675 1.00 94.19 102 TYR A O 1
ATOM 822 N N . ARG A 1 103 ? 4.375 -3.366 3.512 1.00 94.12 103 ARG A N 1
ATOM 823 C CA . ARG A 1 103 ? 5.285 -2.820 4.527 1.00 94.12 103 ARG A CA 1
ATOM 824 C C . ARG A 1 103 ? 5.060 -1.324 4.781 1.00 94.12 103 ARG A C 1
ATOM 826 O O . ARG A 1 103 ? 5.054 -0.914 5.939 1.00 94.12 103 ARG A O 1
ATOM 833 N N . GLN A 1 104 ? 4.856 -0.512 3.737 1.00 93.44 104 GLN A N 1
ATOM 834 C CA . GLN A 1 104 ? 4.525 0.913 3.905 1.00 93.44 104 GLN A CA 1
ATOM 835 C C . GLN A 1 104 ? 3.168 1.114 4.592 1.00 93.44 104 GLN A C 1
ATOM 837 O O . GLN A 1 104 ? 3.043 1.978 5.460 1.00 93.44 104 GLN A O 1
ATOM 842 N N . ILE A 1 105 ? 2.162 0.319 4.217 1.00 95.12 105 ILE A N 1
ATOM 843 C CA . ILE A 1 105 ? 0.832 0.344 4.844 1.00 95.12 105 ILE A CA 1
ATOM 844 C C . ILE A 1 105 ? 0.958 -0.006 6.330 1.00 95.12 105 ILE A C 1
ATOM 846 O O . ILE A 1 105 ? 0.476 0.743 7.176 1.00 95.12 105 ILE A O 1
ATOM 850 N N . ASP A 1 106 ? 1.653 -1.097 6.653 1.00 95.88 106 ASP A N 1
ATOM 851 C CA . ASP A 1 106 ? 1.851 -1.558 8.025 1.00 95.88 106 ASP A CA 1
ATOM 852 C C . ASP A 1 106 ? 2.553 -0.512 8.889 1.00 95.88 106 ASP A C 1
ATOM 854 O O . ASP A 1 106 ? 2.161 -0.289 10.033 1.00 95.88 106 ASP A O 1
ATOM 858 N N . GLU A 1 107 ? 3.577 0.148 8.349 1.00 94.69 107 GLU A N 1
ATOM 859 C CA . GLU A 1 107 ? 4.294 1.199 9.064 1.00 94.69 107 GLU A CA 1
ATOM 860 C C . GLU A 1 107 ? 3.396 2.415 9.321 1.00 94.69 107 GLU A C 1
ATOM 862 O O . GLU A 1 107 ? 3.356 2.934 10.438 1.00 94.69 107 GLU A O 1
ATOM 867 N N . ARG A 1 108 ? 2.593 2.821 8.330 1.00 94.19 108 ARG A N 1
ATOM 868 C CA . ARG A 1 108 ? 1.628 3.914 8.499 1.00 94.19 108 ARG A CA 1
ATOM 869 C C . ARG A 1 108 ? 0.575 3.585 9.560 1.00 94.19 108 ARG A C 1
ATOM 871 O O . ARG A 1 108 ? 0.234 4.448 10.370 1.00 94.19 108 ARG A O 1
ATOM 878 N N . LEU A 1 109 ? 0.081 2.348 9.572 1.00 94.88 109 LEU A N 1
ATOM 879 C CA . LEU A 1 109 ? -0.870 1.871 10.575 1.00 94.88 109 LEU A CA 1
ATOM 880 C C . LEU A 1 109 ? -0.238 1.839 11.966 1.00 94.88 109 LEU A C 1
ATOM 882 O O . LEU A 1 109 ? -0.812 2.386 12.905 1.00 94.88 109 LEU A O 1
ATOM 886 N N . ARG A 1 110 ? 0.971 1.284 12.095 1.00 94.06 110 ARG A N 1
ATOM 887 C CA . ARG A 1 110 ? 1.714 1.227 13.360 1.00 94.06 110 ARG A CA 1
ATOM 888 C C . ARG A 1 110 ? 1.905 2.615 13.968 1.00 94.06 110 ARG A C 1
ATOM 890 O O . ARG A 1 110 ? 1.651 2.793 15.157 1.00 94.06 110 ARG A O 1
ATOM 897 N N . GLN A 1 111 ? 2.296 3.602 13.164 1.00 90.88 111 GLN A N 1
ATOM 898 C CA . GLN A 1 111 ? 2.444 4.987 13.618 1.00 90.88 111 GLN A CA 1
ATOM 899 C C . GLN A 1 111 ? 1.125 5.558 14.158 1.00 90.88 111 GLN A C 1
ATOM 901 O O . GLN A 1 111 ? 1.111 6.158 15.234 1.00 90.88 111 GLN A O 1
ATOM 906 N N . GLY A 1 112 ? 0.007 5.318 13.465 1.00 88.69 112 GLY A N 1
ATOM 907 C CA . GLY A 1 112 ? -1.314 5.760 13.921 1.00 88.69 112 GLY A CA 1
ATOM 908 C C . GLY A 1 112 ? -1.784 5.068 15.207 1.00 88.69 112 GLY A C 1
ATOM 909 O O . GLY A 1 112 ? -2.376 5.710 16.080 1.00 88.69 112 GLY A O 1
ATOM 910 N N . LEU A 1 113 ? -1.469 3.779 15.365 1.00 87.56 113 LEU A N 1
ATOM 911 C CA . LEU A 1 113 ? -1.775 3.015 16.577 1.00 87.56 113 LEU A CA 1
ATOM 912 C C . LEU A 1 113 ? -0.975 3.539 17.786 1.00 87.56 113 LEU A C 1
ATOM 914 O O . LEU A 1 113 ? -1.569 3.854 18.817 1.00 87.56 113 LEU A O 1
ATOM 918 N N . ILE A 1 114 ? 0.341 3.741 17.640 1.00 81.50 114 ILE A N 1
ATOM 919 C CA . ILE A 1 114 ? 1.221 4.244 18.716 1.00 81.50 114 ILE A CA 1
ATOM 920 C C . ILE A 1 114 ? 0.819 5.656 19.159 1.00 81.50 114 ILE A C 1
ATOM 922 O O . ILE A 1 114 ? 0.732 5.942 20.356 1.00 81.50 114 ILE A O 1
ATOM 926 N N . GLN A 1 115 ? 0.555 6.557 18.209 1.00 66.44 115 GLN A N 1
ATOM 927 C CA . GLN A 1 115 ? 0.205 7.944 18.525 1.00 66.44 115 GLN A CA 1
ATOM 928 C C . GLN A 1 115 ? -1.085 8.035 19.356 1.00 66.44 115 GLN A C 1
ATOM 930 O O . GLN A 1 115 ? -1.232 8.909 20.213 1.00 66.44 115 GLN A O 1
ATOM 935 N N . THR A 1 116 ? -1.996 7.086 19.157 1.00 58.66 116 THR A N 1
ATOM 936 C CA . THR A 1 116 ? -3.251 7.007 19.901 1.00 58.66 116 THR A CA 1
ATOM 937 C C . THR A 1 116 ? -3.035 6.546 21.343 1.00 58.66 116 THR A C 1
ATOM 939 O O . THR A 1 116 ? -3.588 7.151 22.263 1.00 58.66 116 THR A O 1
ATOM 942 N N . GLU A 1 117 ? -2.172 5.556 21.580 1.00 59.69 117 GLU A N 1
ATOM 943 C CA . GLU A 1 117 ? -1.843 5.091 22.938 1.00 59.69 117 GLU A CA 1
ATOM 944 C C . GLU A 1 117 ? -1.231 6.195 23.813 1.00 59.69 117 GLU A C 1
ATOM 946 O O . GLU A 1 117 ? -1.547 6.310 25.003 1.00 59.69 117 GLU A O 1
ATOM 951 N N . ILE A 1 118 ? -0.393 7.050 23.222 1.00 59.91 118 ILE A N 1
ATOM 952 C CA . ILE A 1 118 ? 0.225 8.183 23.920 1.00 59.9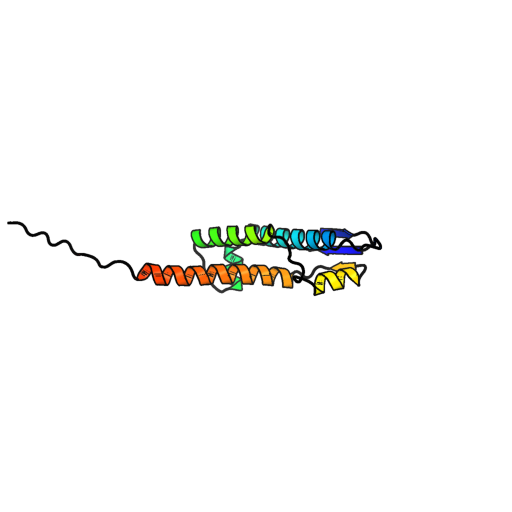1 118 ILE A CA 1
ATOM 953 C C . ILE A 1 118 ? -0.839 9.226 24.309 1.00 59.91 118 ILE A C 1
ATOM 955 O O . ILE A 1 118 ? -0.838 9.712 25.443 1.00 59.91 118 ILE A O 1
ATOM 959 N N . ASN A 1 119 ? -1.791 9.518 23.418 1.00 53.16 119 ASN A N 1
ATOM 960 C CA . ASN A 1 119 ? -2.867 10.487 23.664 1.00 53.16 119 ASN A CA 1
ATOM 961 C C . ASN A 1 119 ? -3.885 10.010 24.718 1.00 53.16 119 ASN A C 1
ATOM 963 O O . ASN A 1 119 ? -4.377 10.812 25.516 1.00 53.16 119 ASN A O 1
ATOM 967 N N . PHE A 1 120 ? -4.167 8.706 24.792 1.00 53.88 120 PHE A N 1
ATOM 968 C CA . PHE A 1 120 ? -5.000 8.150 25.866 1.00 53.88 120 PHE A CA 1
ATOM 969 C C . PHE A 1 120 ? -4.320 8.257 27.241 1.00 53.88 120 PHE A C 1
ATOM 971 O O . PHE A 1 120 ? -4.966 8.618 28.229 1.00 53.88 120 PHE A O 1
ATOM 978 N N . ARG A 1 121 ? -3.003 8.012 27.321 1.00 49.81 121 ARG A N 1
ATOM 979 C CA . ARG A 1 121 ? -2.246 8.109 28.584 1.00 49.81 121 ARG A CA 1
ATOM 980 C C . ARG A 1 121 ? -2.156 9.537 29.126 1.00 49.81 121 ARG A C 1
ATOM 982 O O . ARG A 1 121 ? -2.148 9.722 30.343 1.00 49.81 121 ARG A O 1
ATOM 989 N N . THR A 1 122 ? -2.095 10.547 28.262 1.00 49.31 122 THR A N 1
ATOM 990 C CA . THR A 1 122 ? -2.026 11.958 28.680 1.00 49.31 122 THR A CA 1
ATOM 991 C C . THR A 1 122 ? -3.398 12.534 29.040 1.00 49.31 122 THR A C 1
ATOM 993 O O . THR A 1 122 ? -3.492 13.315 29.988 1.00 49.31 122 THR A O 1
ATOM 996 N N . SER A 1 123 ? -4.475 12.092 28.378 1.00 47.47 123 SER A N 1
ATOM 997 C CA . SER A 1 123 ? -5.852 12.492 28.712 1.00 47.47 123 SER A CA 1
ATOM 998 C C . SER A 1 123 ? -6.337 11.946 30.061 1.00 47.47 123 SER A C 1
ATOM 1000 O O . SER A 1 123 ? -7.159 12.585 30.713 1.00 47.47 123 SER A O 1
ATOM 1002 N N . SER A 1 124 ? -5.832 10.796 30.518 1.00 47.44 124 SER A N 1
ATOM 1003 C CA . SER A 1 124 ? -6.237 10.194 31.800 1.00 47.44 124 SER A CA 1
ATOM 1004 C C . SER A 1 124 ? -5.719 10.943 33.042 1.00 47.44 124 SER A C 1
ATOM 1006 O O . SER A 1 124 ? -6.151 10.639 34.152 1.00 47.44 124 SER A O 1
ATOM 1008 N N . LYS A 1 125 ? -4.795 11.906 32.898 1.00 53.31 125 LYS A N 1
ATOM 1009 C CA . LYS A 1 125 ? -4.171 12.622 34.030 1.00 53.31 125 LYS A CA 1
ATOM 1010 C C . LYS A 1 125 ? -4.796 13.984 34.358 1.00 53.31 125 LYS A C 1
ATOM 1012 O O . LYS A 1 125 ? -4.250 14.710 35.186 1.00 53.31 125 LYS A O 1
ATOM 1017 N N . ARG A 1 126 ? -5.925 14.364 33.751 1.00 50.22 126 ARG A N 1
ATOM 1018 C CA . ARG A 1 126 ? -6.578 15.657 34.023 1.00 50.22 126 ARG A CA 1
ATOM 1019 C C . ARG A 1 126 ? -8.038 15.503 34.431 1.00 50.22 126 ARG A C 1
ATOM 1021 O O . ARG A 1 126 ? -8.923 15.649 33.606 1.00 50.22 126 ARG A O 1
ATOM 1028 N N . THR A 1 127 ? -8.248 15.315 35.732 1.00 47.44 127 THR A N 1
ATOM 1029 C CA . THR A 1 127 ? -9.348 15.956 36.477 1.00 47.44 127 THR A CA 1
ATOM 1030 C C . THR A 1 127 ? -9.065 15.847 37.978 1.00 47.44 127 THR A C 1
ATOM 1032 O O . THR A 1 127 ? -9.278 14.777 38.548 1.00 47.44 127 THR A O 1
ATOM 1035 N N . PRO A 1 128 ? -8.627 16.916 38.668 1.00 45.47 128 PRO A N 1
ATOM 1036 C CA . PRO A 1 128 ? -8.954 17.043 40.076 1.00 45.47 128 PRO A CA 1
ATOM 1037 C C . PRO A 1 128 ? -10.458 17.326 40.159 1.00 45.47 128 PRO A C 1
ATOM 1039 O O . PRO A 1 128 ? -10.931 18.371 39.712 1.00 45.47 128 PRO A O 1
ATOM 1042 N N . ARG A 1 129 ? -11.224 16.373 40.702 1.00 44.50 129 ARG A N 1
ATOM 1043 C CA . ARG A 1 129 ? -12.583 16.628 41.194 1.00 44.50 129 ARG A CA 1
ATOM 1044 C C . ARG A 1 129 ? -12.473 17.662 42.317 1.00 44.50 129 ARG A C 1
ATOM 1046 O O . ARG A 1 129 ? -12.166 17.306 43.452 1.00 44.50 129 ARG A O 1
ATOM 1053 N N . LEU A 1 130 ? -12.705 18.933 42.005 1.00 44.38 130 LEU A N 1
ATOM 1054 C CA . LEU A 1 130 ? -13.038 19.928 43.019 1.00 44.38 130 LEU A CA 1
ATOM 1055 C C . LEU A 1 130 ? -14.451 19.599 43.499 1.00 44.38 130 LEU A C 1
ATOM 1057 O O . LEU A 1 130 ? -15.437 19.894 42.827 1.00 44.38 130 LEU A O 1
ATOM 1061 N N . TYR A 1 131 ? -14.536 18.893 44.625 1.00 49.12 131 TYR A N 1
ATOM 1062 C CA . TYR A 1 131 ? -15.790 18.724 45.339 1.00 49.12 131 TYR A CA 1
ATOM 1063 C C . TYR A 1 131 ? -16.282 20.100 45.786 1.00 49.12 131 TYR A C 1
ATOM 1065 O O . TYR A 1 131 ? -15.563 20.853 46.442 1.00 49.12 131 TYR A O 1
ATOM 1073 N N . ALA A 1 132 ? -17.515 20.409 45.397 1.00 52.47 132 ALA A N 1
ATOM 1074 C CA . ALA A 1 132 ? -18.272 21.543 45.880 1.00 52.47 132 ALA A CA 1
ATOM 1075 C C . ALA A 1 132 ? -18.381 21.480 47.410 1.00 52.47 132 ALA A C 1
ATOM 1077 O O . ALA A 1 132 ? -18.918 20.519 47.960 1.00 52.47 132 ALA A O 1
ATOM 1078 N N . LEU A 1 133 ? -17.897 22.517 48.092 1.00 49.47 133 LEU A N 1
ATOM 1079 C CA . LEU A 1 133 ? -18.313 22.811 49.457 1.00 49.47 133 LEU A CA 1
ATOM 1080 C C . LEU A 1 133 ? -19.539 23.713 49.378 1.00 49.47 133 LEU A C 1
ATOM 1082 O O . LEU A 1 133 ? -19.444 24.937 49.348 1.00 49.47 133 LEU A O 1
ATOM 1086 N N . SER A 1 134 ? -20.702 23.074 49.348 1.00 49.75 134 SER A N 1
ATOM 1087 C CA . SER A 1 134 ? -21.941 23.679 49.811 1.00 49.75 134 SER A CA 1
ATOM 1088 C C . SER A 1 134 ? -21.777 23.964 51.304 1.00 49.75 134 SER A C 1
ATOM 1090 O O . SER A 1 134 ? -21.721 23.036 52.110 1.00 49.75 134 SER A O 1
ATOM 1092 N N . ARG A 1 135 ? -21.694 25.236 51.692 1.00 46.66 135 ARG A N 1
ATOM 1093 C CA . ARG A 1 135 ? -21.978 25.648 53.068 1.00 46.66 135 ARG A CA 1
ATOM 1094 C C . ARG A 1 135 ? -23.088 26.683 53.047 1.00 46.66 135 ARG A C 1
ATOM 1096 O O . ARG A 1 135 ? -22.884 27.840 52.709 1.00 46.66 135 ARG A O 1
ATOM 1103 N N . THR A 1 136 ? -24.268 26.190 53.384 1.00 52.97 136 THR A N 1
ATOM 1104 C CA . THR A 1 136 ? -25.360 26.927 54.005 1.00 52.97 136 THR A CA 1
ATOM 1105 C C . THR A 1 136 ? -24.897 27.526 55.334 1.00 52.97 136 THR A C 1
ATOM 1107 O O . THR A 1 136 ? -24.399 26.772 56.175 1.00 52.97 136 THR A O 1
ATOM 1110 N N . ALA A 1 137 ? -25.077 28.835 55.507 1.00 53.69 137 ALA A N 1
ATOM 1111 C CA . ALA A 1 137 ? -25.661 29.514 56.674 1.00 53.69 137 ALA A CA 1
ATOM 1112 C C . ALA A 1 137 ? -25.516 31.028 56.476 1.00 53.69 137 ALA A C 1
ATOM 1114 O O . ALA A 1 137 ? -24.362 31.479 56.303 1.00 53.69 137 ALA A O 1
#

Foldseek 3Di:
DAWEAQPPDIDDFDPDVPRPVVVVQVVVLQSLLVVLVVCVVVPVQVVCCVVVVDGDDPVLVVVLNVLSNCSSPDGDDDVQCPVVSVVRVVDRYYYDDCVSSVVVSVVSSVVSVVVVVVVVVVVVPDDDPPDDPDDDD

Secondary structure (DSSP, 8-state):
-EEEEETTEEEEE---SS--HHHHHHHHHHHHHHHHHHHHHHHHHHHHHHHHS----HHHHHHHHHHHHHHHHSPPPEEEEHHHHHHHHH-SEEEPPSHHHHHHHHHHHHHHHHHHHHHHHHHTT------------

Radius of gyration: 22.55 Å; chains: 1; bounding box: 42×40×82 Å

Sequence (137 aa):
MKTIKAGREIFRISDSPNFAENEVFHLIQSFRASLVRSLIAAGLDTYIELRFRQRIGPKLLADLERSLTGLAHSPVLPGEFVDVVNAIRKFDFYALPSEPFYRQIDERLRQGLIQTEINFRTSSKRTPRLYALSRTA

pLDDT: mean 82.59, std 15.66, range [44.38, 96.31]